Protein AF-A0A401PPD1-F1 (afdb_monomer_lite)

pLDDT: mean 90.55, std 9.61, range [46.91, 98.25]

Structure (mmCIF, N/CA/C/O backbone):
data_AF-A0A401PPD1-F1
#
_entry.id   AF-A0A401PPD1-F1
#
loop_
_atom_site.group_PDB
_atom_site.id
_atom_site.type_symbol
_atom_site.label_atom_id
_atom_site.label_alt_id
_atom_site.label_comp_id
_atom_site.label_asym_id
_atom_site.label_entity_id
_atom_site.label_seq_id
_atom_site.pdbx_PDB_ins_code
_atom_site.Cartn_x
_atom_site.Cartn_y
_atom_site.Cartn_z
_atom_site.occupancy
_atom_site.B_iso_or_equiv
_atom_site.auth_seq_id
_atom_site.auth_comp_id
_atom_site.auth_asym_id
_atom_site.auth_atom_id
_atom_site.pdbx_PDB_model_num
ATOM 1 N N . GLY A 1 1 ? -12.176 -1.230 -14.014 1.00 82.88 1 GLY A N 1
ATOM 2 C CA . GLY A 1 1 ? -10.746 -1.237 -13.661 1.00 82.88 1 GLY A CA 1
ATOM 3 C C . GLY A 1 1 ? -10.092 -2.441 -14.297 1.00 82.88 1 GLY A C 1
ATOM 4 O O . GLY A 1 1 ? -10.803 -3.372 -14.655 1.00 82.88 1 GLY A O 1
ATOM 5 N N . GLU A 1 2 ? -8.773 -2.416 -14.441 1.00 92.94 2 GLU A N 1
ATOM 6 C CA . GLU A 1 2 ? -7.977 -3.544 -14.936 1.00 92.94 2 GLU A CA 1
ATOM 7 C C . GLU A 1 2 ? -7.009 -3.994 -13.836 1.00 92.94 2 GLU A C 1
ATOM 9 O O . GLU A 1 2 ? -6.489 -3.161 -13.095 1.00 92.94 2 GLU A O 1
ATOM 14 N N . LEU A 1 3 ? -6.776 -5.305 -13.726 1.00 95.31 3 LEU A N 1
ATOM 15 C CA . LEU A 1 3 ? -5.753 -5.875 -12.850 1.00 95.31 3 LEU A CA 1
ATOM 16 C C . LEU A 1 3 ? -4.526 -6.217 -13.696 1.00 95.31 3 LEU A C 1
ATOM 18 O O . LEU A 1 3 ? -4.600 -7.076 -14.574 1.00 95.31 3 LEU A O 1
ATOM 22 N N . ILE A 1 4 ? -3.402 -5.555 -13.425 1.00 95.50 4 ILE A N 1
ATOM 23 C CA . ILE A 1 4 ? -2.165 -5.704 -14.198 1.00 95.50 4 ILE A CA 1
ATOM 24 C C . ILE A 1 4 ? -1.065 -6.267 -13.297 1.00 95.50 4 ILE A C 1
ATOM 26 O O . ILE A 1 4 ? -0.787 -5.729 -12.228 1.00 95.50 4 ILE A O 1
ATOM 30 N N . GLY A 1 5 ? -0.413 -7.341 -13.749 1.00 96.19 5 GLY A N 1
ATOM 31 C CA . GLY A 1 5 ? 0.751 -7.930 -13.087 1.00 96.19 5 GLY A CA 1
ATOM 32 C C . GLY A 1 5 ? 2.055 -7.586 -13.808 1.00 96.19 5 GLY A C 1
ATOM 33 O O . GLY A 1 5 ? 2.161 -7.766 -15.019 1.00 96.19 5 GLY A O 1
ATOM 34 N N . VAL A 1 6 ? 3.074 -7.146 -13.062 1.00 95.56 6 VAL A N 1
ATOM 35 C CA . VAL A 1 6 ? 4.430 -6.887 -13.582 1.00 95.56 6 VAL A CA 1
ATOM 36 C C . VAL A 1 6 ? 5.389 -7.958 -13.059 1.00 95.56 6 VAL A C 1
ATOM 38 O O . VAL A 1 6 ? 5.639 -8.045 -11.858 1.00 95.56 6 VAL A O 1
ATOM 41 N N . VAL A 1 7 ? 5.960 -8.769 -13.955 1.00 96.75 7 VAL A N 1
ATOM 42 C CA . VAL A 1 7 ? 6.770 -9.947 -13.591 1.00 96.75 7 VAL A CA 1
ATOM 43 C C . VAL A 1 7 ? 8.179 -9.854 -14.179 1.00 96.75 7 VAL A C 1
ATOM 45 O O . VAL A 1 7 ? 8.379 -9.394 -15.299 1.00 96.75 7 VAL A O 1
ATOM 48 N N . GLY A 1 8 ? 9.179 -10.307 -13.419 1.00 97.19 8 GLY A N 1
ATOM 49 C CA . GLY A 1 8 ? 10.578 -10.348 -13.847 1.00 97.19 8 GLY A CA 1
ATOM 50 C C . GLY A 1 8 ? 11.524 -10.749 -12.714 1.00 97.19 8 GLY A C 1
ATOM 51 O O . GLY A 1 8 ? 11.133 -10.756 -11.543 1.00 97.19 8 GLY A O 1
ATOM 52 N N . LYS A 1 9 ? 12.784 -11.064 -13.046 1.00 98.00 9 LYS A N 1
ATOM 53 C CA . LYS A 1 9 ? 13.816 -11.495 -12.078 1.00 98.00 9 LYS A CA 1
ATOM 54 C C . LYS A 1 9 ? 14.053 -10.462 -10.962 1.00 98.00 9 LYS A C 1
ATOM 56 O O . LYS A 1 9 ? 13.737 -9.279 -11.102 1.00 98.00 9 LYS A O 1
ATOM 61 N N . VAL A 1 10 ? 14.620 -10.887 -9.834 1.00 95.81 10 VAL A N 1
ATOM 62 C CA . VAL A 1 10 ? 15.083 -9.954 -8.787 1.00 95.81 10 VAL A CA 1
ATOM 63 C C . VAL A 1 10 ? 16.107 -8.983 -9.390 1.00 95.81 10 VAL A C 1
ATOM 65 O O . VAL A 1 10 ? 16.910 -9.377 -10.232 1.00 95.81 10 VAL A O 1
ATOM 68 N N . GLY A 1 11 ? 16.030 -7.702 -9.020 1.00 95.12 11 GLY A N 1
ATOM 69 C CA . GLY A 1 11 ? 16.927 -6.663 -9.541 1.00 95.12 11 GLY A CA 1
ATOM 70 C C . GLY A 1 11 ? 16.601 -6.143 -10.948 1.00 95.12 11 GLY A C 1
ATOM 71 O O . GLY A 1 11 ? 17.294 -5.257 -11.428 1.00 95.12 11 GLY A O 1
ATOM 72 N N . CYS A 1 12 ? 15.535 -6.614 -11.611 1.00 96.06 12 CYS A N 1
ATOM 73 C CA . CYS A 1 12 ? 15.171 -6.139 -12.957 1.00 96.06 12 CYS A CA 1
ATOM 74 C C . CYS A 1 12 ? 14.430 -4.784 -12.991 1.00 96.06 12 CYS A C 1
ATOM 76 O O . CYS A 1 12 ? 13.907 -4.408 -14.035 1.00 96.06 12 CYS A O 1
ATOM 78 N N . GLY A 1 13 ? 14.325 -4.079 -11.857 1.00 94.38 13 GLY A N 1
ATOM 79 C CA . GLY A 1 13 ? 13.743 -2.733 -11.800 1.00 94.38 13 GLY A CA 1
ATOM 80 C C . GLY A 1 13 ? 12.230 -2.641 -11.564 1.00 94.38 13 GLY A C 1
ATOM 81 O O . GLY A 1 13 ? 11.671 -1.575 -11.769 1.00 94.38 13 GLY A O 1
ATOM 82 N N . LYS A 1 14 ? 11.547 -3.699 -11.102 1.00 96.12 14 LYS A N 1
ATOM 83 C CA . LYS A 1 14 ? 10.093 -3.644 -10.807 1.00 96.12 14 LYS A CA 1
ATOM 84 C C . LYS A 1 14 ? 9.738 -2.582 -9.759 1.00 96.12 14 LYS A C 1
ATOM 86 O O . LYS A 1 14 ? 8.862 -1.762 -9.992 1.00 96.12 14 LYS A O 1
ATOM 91 N N . SER A 1 15 ? 10.453 -2.556 -8.634 1.00 94.44 15 SER A N 1
ATOM 92 C CA . SER A 1 15 ? 10.248 -1.531 -7.602 1.00 94.44 15 SER A CA 1
ATOM 93 C C . SER A 1 15 ? 10.630 -0.140 -8.119 1.00 94.44 15 SER A C 1
ATOM 95 O O . SER A 1 15 ? 9.941 0.832 -7.841 1.00 94.44 15 SER A O 1
ATOM 97 N N . SER A 1 16 ? 11.676 -0.051 -8.951 1.00 93.50 16 SER A N 1
ATOM 98 C CA . SER A 1 16 ? 12.060 1.197 -9.620 1.00 93.50 16 SER A CA 1
ATOM 99 C C . SER A 1 16 ? 10.985 1.694 -10.591 1.00 93.50 16 SER A C 1
ATOM 101 O O . SER A 1 16 ? 10.784 2.895 -10.699 1.00 93.50 16 SER A O 1
ATOM 103 N N . LEU A 1 17 ? 10.259 0.802 -11.269 1.00 92.62 17 LEU A N 1
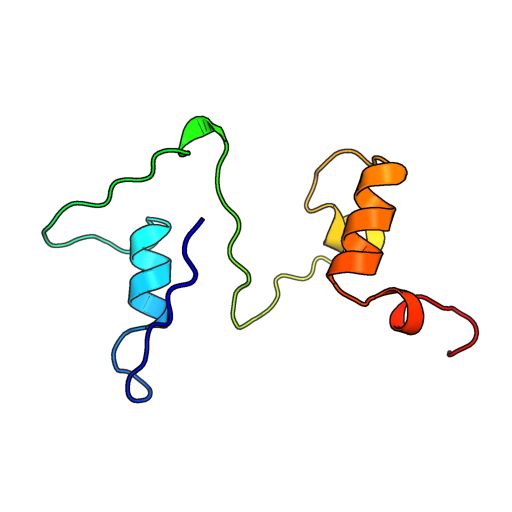ATOM 104 C CA . LEU A 1 17 ? 9.126 1.177 -12.114 1.00 92.62 17 LEU A CA 1
ATOM 105 C C . LEU A 1 17 ? 8.018 1.842 -11.285 1.00 92.62 17 LEU A C 1
ATOM 107 O O . LEU A 1 17 ? 7.537 2.902 -11.671 1.00 92.62 17 LEU A O 1
ATOM 111 N N . LEU A 1 18 ? 7.658 1.270 -10.130 1.00 92.88 18 LEU A N 1
ATOM 112 C CA . LEU A 1 18 ? 6.669 1.870 -9.225 1.00 92.88 18 LEU A CA 1
ATOM 113 C C . LEU A 1 18 ? 7.142 3.230 -8.685 1.00 92.88 18 LEU A C 1
ATOM 115 O O . LEU A 1 18 ? 6.382 4.193 -8.716 1.00 92.88 18 LEU A O 1
ATOM 119 N N . ALA A 1 19 ? 8.413 3.343 -8.287 1.00 91.62 19 ALA A N 1
ATOM 120 C CA . ALA A 1 19 ? 9.001 4.608 -7.839 1.00 91.62 19 ALA A CA 1
ATOM 121 C C . ALA A 1 19 ? 9.027 5.676 -8.954 1.00 91.62 19 ALA A C 1
ATOM 123 O O . ALA A 1 19 ? 8.800 6.857 -8.699 1.00 91.62 19 ALA A O 1
ATOM 124 N N . ALA A 1 20 ? 9.247 5.280 -10.212 1.00 91.06 20 ALA A N 1
ATOM 125 C CA . ALA A 1 20 ? 9.156 6.188 -11.355 1.00 91.06 20 ALA A CA 1
ATOM 126 C C . ALA A 1 20 ? 7.717 6.676 -11.602 1.00 91.06 20 ALA A C 1
ATOM 128 O O . ALA A 1 20 ? 7.528 7.847 -11.924 1.00 91.06 20 ALA A O 1
ATOM 129 N N . ILE A 1 21 ? 6.711 5.811 -11.417 1.00 90.12 21 ILE A N 1
ATOM 130 C CA . ILE A 1 21 ? 5.287 6.183 -11.503 1.00 90.12 21 ILE A CA 1
ATOM 131 C C . ILE A 1 21 ? 4.909 7.173 -10.392 1.00 90.12 21 ILE A C 1
ATOM 133 O O . ILE A 1 21 ? 4.176 8.125 -10.649 1.00 90.12 21 ILE A O 1
ATOM 137 N N . LEU A 1 22 ? 5.447 6.987 -9.183 1.00 89.50 22 LEU A N 1
ATOM 138 C CA . LEU A 1 22 ? 5.277 7.909 -8.055 1.00 89.50 22 LEU A CA 1
ATOM 139 C C . LEU A 1 22 ? 6.018 9.245 -8.218 1.00 89.50 22 LEU A C 1
ATOM 141 O O . LEU A 1 22 ? 5.758 10.181 -7.469 1.00 89.50 22 LEU A O 1
ATOM 145 N N . GLY A 1 23 ? 6.938 9.352 -9.179 1.00 88.62 23 GLY A N 1
ATOM 146 C CA . GLY A 1 23 ? 7.782 10.537 -9.350 1.00 88.62 23 GLY A CA 1
ATOM 147 C C . GLY A 1 23 ? 8.966 10.618 -8.377 1.00 88.62 23 GLY A C 1
ATOM 148 O O . GLY A 1 23 ? 9.603 11.662 -8.287 1.00 88.62 23 GLY A O 1
ATOM 149 N N . GLU A 1 24 ? 9.300 9.529 -7.680 1.00 90.31 24 GLU A N 1
ATOM 150 C CA . GLU A 1 24 ? 10.432 9.451 -6.740 1.00 90.31 24 GLU A CA 1
ATOM 151 C C . GLU A 1 24 ? 11.781 9.203 -7.437 1.00 90.31 24 GLU A C 1
ATOM 153 O O . GLU A 1 24 ? 12.842 9.292 -6.817 1.00 90.31 24 GLU A O 1
ATOM 158 N N . L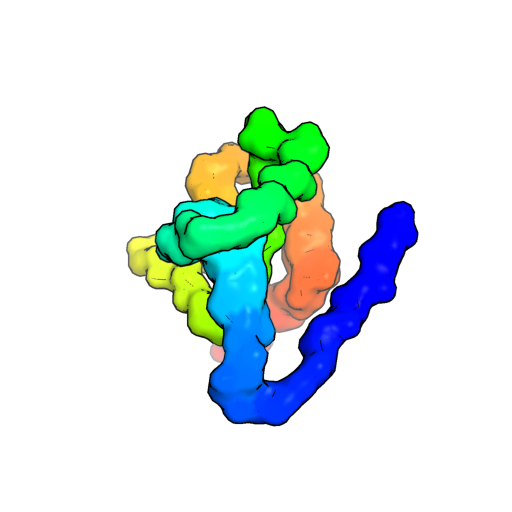EU A 1 25 ? 11.766 8.886 -8.735 1.00 91.38 25 LEU A N 1
ATOM 159 C CA . LEU A 1 25 ? 12.969 8.699 -9.542 1.00 91.38 25 LEU A CA 1
ATOM 160 C C . LEU A 1 25 ? 13.124 9.777 -10.609 1.00 91.38 25 LEU A C 1
ATOM 162 O O . LEU A 1 25 ? 12.171 10.170 -11.281 1.00 91.38 25 LEU A O 1
ATOM 166 N N . ASN A 1 26 ? 14.379 10.164 -10.846 1.00 89.81 26 ASN A N 1
ATOM 167 C CA . ASN A 1 26 ? 14.743 11.023 -11.966 1.00 89.81 26 ASN A CA 1
ATOM 168 C C . ASN A 1 26 ? 14.473 10.305 -13.292 1.00 89.81 26 ASN A C 1
ATOM 170 O O . ASN A 1 26 ? 15.197 9.385 -13.686 1.00 89.81 26 ASN A O 1
ATOM 174 N N . ARG A 1 27 ? 13.440 10.757 -14.000 1.00 86.25 27 ARG A N 1
ATOM 175 C CA . ARG A 1 27 ? 13.108 10.271 -15.336 1.00 86.25 27 ARG A CA 1
ATOM 176 C C . ARG A 1 27 ? 14.149 10.761 -16.342 1.00 86.25 27 ARG A C 1
ATOM 178 O O . ARG A 1 27 ? 14.364 11.961 -16.476 1.00 86.25 27 ARG A O 1
ATOM 185 N N . ARG A 1 28 ? 14.788 9.832 -17.059 1.00 88.38 28 ARG A N 1
ATOM 186 C CA . ARG A 1 28 ? 15.745 10.169 -18.129 1.00 88.38 28 ARG A CA 1
ATOM 187 C C . ARG A 1 28 ? 15.061 10.475 -19.459 1.00 88.38 28 ARG A C 1
ATOM 189 O O . ARG A 1 28 ? 15.520 11.358 -20.167 1.00 88.38 28 ARG A O 1
ATOM 196 N N . ASP A 1 29 ? 13.999 9.739 -19.776 1.00 90.62 29 ASP A N 1
ATOM 197 C CA . ASP A 1 29 ? 13.234 9.858 -21.020 1.00 90.62 29 ASP A CA 1
ATOM 198 C C . ASP A 1 29 ? 11.811 9.289 -20.829 1.00 90.62 29 ASP A C 1
ATOM 200 O O . ASP A 1 29 ? 11.535 8.643 -19.811 1.00 90.62 29 ASP A O 1
ATOM 204 N N . GLY A 1 30 ? 10.921 9.525 -21.793 1.00 89.75 30 GLY A N 1
ATOM 205 C CA . GLY A 1 30 ? 9.535 9.060 -21.805 1.00 89.75 30 GLY A CA 1
ATOM 206 C C . GLY A 1 30 ? 8.570 9.926 -20.993 1.00 89.75 30 GLY A C 1
ATOM 207 O O . GLY A 1 30 ? 8.932 10.960 -20.425 1.00 89.75 30 GLY A O 1
ATOM 208 N N . GLU A 1 31 ? 7.314 9.489 -20.931 1.00 89.25 31 GLU A N 1
ATOM 209 C CA . GLU A 1 31 ? 6.217 10.212 -20.285 1.00 89.25 31 GLU A CA 1
ATOM 210 C C . GLU A 1 31 ? 5.435 9.288 -19.345 1.00 89.25 31 GLU A C 1
ATOM 212 O O . GLU A 1 31 ? 5.307 8.088 -19.585 1.00 89.25 31 GLU A O 1
ATOM 217 N N . VAL A 1 32 ? 4.922 9.858 -18.254 1.00 88.00 32 VAL A N 1
ATOM 218 C CA . VAL A 1 32 ? 4.054 9.175 -17.287 1.00 88.00 32 VAL A CA 1
ATOM 219 C C . VAL A 1 32 ? 2.806 10.028 -17.130 1.00 88.00 32 VAL A C 1
ATOM 221 O O . VAL A 1 32 ? 2.900 11.203 -16.773 1.00 88.00 32 VAL A O 1
ATOM 224 N N . TYR A 1 33 ? 1.647 9.432 -17.389 1.00 87.62 33 TYR A N 1
ATOM 225 C CA . TYR A 1 33 ? 0.351 10.082 -17.250 1.00 87.62 33 TYR A CA 1
ATOM 226 C C . TYR A 1 33 ? -0.410 9.449 -16.092 1.00 87.62 33 TYR A C 1
ATOM 228 O O . TYR A 1 33 ? -0.618 8.239 -16.066 1.00 87.62 33 TYR A O 1
ATOM 236 N N . VAL A 1 34 ? -0.845 10.278 -15.146 1.00 84.94 34 VAL A N 1
ATOM 237 C CA . VAL A 1 34 ? -1.674 9.863 -14.012 1.00 84.94 34 VAL A CA 1
ATOM 238 C C . VAL A 1 34 ? -2.931 10.720 -14.053 1.00 84.94 34 VAL A C 1
ATOM 240 O O . VAL A 1 34 ? -2.865 11.936 -13.891 1.00 84.94 34 VAL A O 1
ATOM 243 N N . SER A 1 35 ? -4.083 10.110 -14.321 1.00 80.44 35 SER A N 1
ATOM 244 C CA . SER A 1 35 ? -5.355 10.838 -14.433 1.00 80.44 35 SER A CA 1
ATOM 245 C C . SER A 1 35 ? -5.819 11.416 -13.091 1.00 80.44 35 SER A C 1
ATOM 247 O O . SER A 1 35 ? -6.498 12.439 -13.067 1.00 80.44 35 SER A O 1
ATOM 249 N N . THR A 1 36 ? -5.401 10.812 -11.977 1.00 77.38 36 THR A N 1
ATOM 250 C CA . THR A 1 36 ? -5.810 11.164 -10.611 1.00 77.38 36 THR A CA 1
ATOM 251 C C . THR A 1 36 ? -4.803 12.049 -9.870 1.00 77.38 36 THR A C 1
ATOM 253 O O . THR A 1 36 ? -4.818 12.083 -8.647 1.00 77.38 36 THR A O 1
ATOM 256 N N . GLN A 1 37 ? -3.935 12.814 -10.549 1.00 69.38 37 GLN A N 1
ATOM 257 C CA . GLN A 1 37 ? -2.897 13.619 -9.863 1.00 69.38 37 GLN A CA 1
ATOM 258 C C . GLN A 1 37 ? -3.427 14.554 -8.762 1.00 69.38 37 GLN A C 1
ATOM 260 O O . GLN A 1 37 ? -2.707 14.834 -7.810 1.00 69.38 37 GLN A O 1
ATOM 265 N N . LYS A 1 38 ? -4.672 15.039 -8.877 1.00 73.88 38 LYS A N 1
ATOM 266 C CA . LYS A 1 38 ? -5.298 15.902 -7.860 1.00 73.88 38 LYS A CA 1
ATOM 267 C C . LYS A 1 38 ? -5.859 15.137 -6.658 1.00 73.88 38 LYS A C 1
ATOM 269 O O . LYS A 1 38 ? -5.932 15.710 -5.579 1.00 73.88 38 LYS A O 1
ATOM 274 N N . GLU A 1 39 ? -6.272 13.889 -6.854 1.00 81.56 39 GLU A N 1
ATOM 275 C CA . GLU A 1 39 ? -6.870 13.028 -5.821 1.00 81.56 39 GLU A CA 1
ATOM 276 C C . GLU A 1 39 ? -5.827 12.097 -5.181 1.00 81.56 39 GLU A C 1
ATOM 278 O O . GLU A 1 39 ? -6.024 11.597 -4.079 1.00 81.56 39 GLU A O 1
ATOM 283 N N . GLY A 1 40 ? -4.683 11.920 -5.846 1.00 81.81 40 GLY A N 1
ATOM 284 C CA . GLY A 1 40 ? -3.629 11.000 -5.447 1.00 81.81 40 GLY A CA 1
ATOM 285 C C . GLY A 1 40 ? -3.941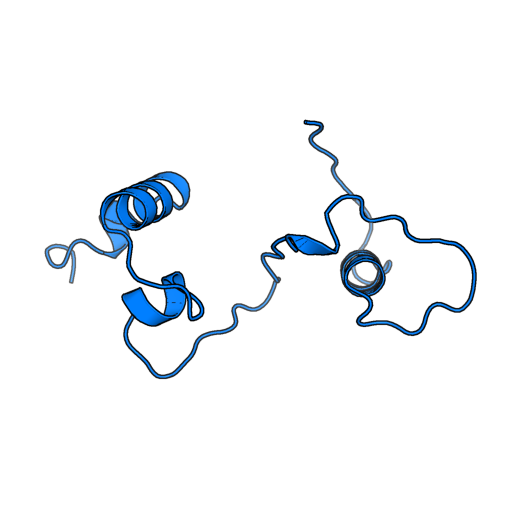 9.548 -5.815 1.00 81.81 40 GLY A C 1
ATOM 286 O O . GLY A 1 40 ? -4.941 9.224 -6.457 1.00 81.81 40 GLY A O 1
ATOM 287 N N . PHE A 1 41 ? -3.026 8.661 -5.443 1.00 87.88 41 PHE A N 1
ATOM 288 C CA . PHE A 1 41 ? -3.201 7.212 -5.468 1.00 87.88 41 PHE A CA 1
ATOM 289 C C . PHE A 1 41 ? -2.322 6.594 -4.375 1.00 87.88 41 PHE A C 1
ATOM 291 O O . PHE A 1 41 ? -1.328 7.193 -3.963 1.00 87.88 41 PHE A O 1
ATOM 298 N N . GLY A 1 42 ? -2.702 5.416 -3.882 1.00 88.56 42 GLY A N 1
ATOM 299 C CA . GLY A 1 42 ? -1.962 4.713 -2.834 1.00 88.56 42 GLY A CA 1
ATOM 300 C C . GLY A 1 42 ? -0.902 3.764 -3.394 1.00 88.56 42 GLY A C 1
ATOM 301 O O . GLY A 1 42 ? -1.124 3.113 -4.416 1.00 88.56 42 GLY A O 1
ATOM 302 N N . LEU A 1 43 ? 0.225 3.641 -2.687 1.00 91.38 43 LEU A N 1
ATOM 303 C CA . LEU A 1 43 ? 1.190 2.554 -2.855 1.00 91.38 43 LEU A CA 1
ATOM 304 C C . LEU A 1 43 ? 1.276 1.754 -1.550 1.00 91.38 43 LEU A C 1
ATOM 306 O O . LEU A 1 43 ? 1.650 2.296 -0.514 1.00 91.38 43 LEU A O 1
ATOM 310 N N . ALA A 1 44 ? 1.026 0.448 -1.625 1.00 92.81 44 ALA A N 1
ATOM 311 C CA . ALA A 1 44 ? 1.444 -0.493 -0.591 1.00 92.81 44 ALA A CA 1
ATOM 312 C C . ALA A 1 44 ? 2.900 -0.903 -0.864 1.00 92.81 44 ALA A C 1
ATOM 314 O O . ALA A 1 44 ? 3.176 -1.711 -1.754 1.00 92.81 44 ALA A O 1
ATOM 315 N N . ALA A 1 45 ? 3.843 -0.271 -0.164 1.00 91.25 45 ALA A N 1
ATOM 316 C CA . ALA A 1 45 ? 5.268 -0.529 -0.339 1.00 91.25 45 ALA A CA 1
ATOM 317 C C . ALA A 1 45 ? 5.681 -1.897 0.233 1.00 91.25 45 ALA A C 1
ATOM 319 O O . ALA A 1 45 ? 4.981 -2.484 1.053 1.00 91.25 45 ALA A O 1
ATOM 320 N N . GLN A 1 46 ? 6.849 -2.394 -0.194 1.00 89.56 46 GLN A N 1
ATOM 321 C CA . GLN A 1 46 ? 7.418 -3.641 0.329 1.00 89.56 46 GLN A CA 1
ATOM 322 C C . GLN A 1 46 ? 7.724 -3.548 1.831 1.00 89.56 46 GLN A C 1
ATOM 324 O O . GLN A 1 46 ? 7.465 -4.495 2.565 1.00 89.56 46 GLN A O 1
ATOM 329 N N . GLU A 1 47 ? 8.287 -2.419 2.262 1.00 93.00 47 GLU A N 1
ATOM 330 C CA . GLU A 1 47 ? 8.542 -2.124 3.670 1.00 93.00 47 GLU A CA 1
ATOM 331 C C . GLU A 1 47 ? 7.452 -1.167 4.170 1.00 93.00 47 GLU A C 1
ATOM 333 O O . GLU A 1 47 ? 7.271 -0.100 3.568 1.00 93.00 47 GLU A O 1
ATOM 338 N N . PRO A 1 48 ? 6.707 -1.517 5.232 1.00 92.12 48 PRO A N 1
ATOM 339 C CA . PRO A 1 48 ? 5.651 -0.661 5.748 1.00 92.12 48 PRO A CA 1
ATOM 340 C C . PRO A 1 48 ? 6.234 0.576 6.439 1.00 92.12 48 PRO A C 1
ATOM 342 O O . PRO A 1 48 ? 7.246 0.509 7.139 1.00 92.12 48 PRO A O 1
ATOM 345 N N . TRP A 1 49 ? 5.551 1.712 6.299 1.00 92.12 49 TRP A N 1
ATOM 346 C CA . TRP A 1 49 ? 5.886 2.926 7.039 1.00 92.12 49 TRP A CA 1
ATOM 347 C C . TRP A 1 49 ? 5.018 3.033 8.296 1.00 92.12 49 TRP A C 1
ATOM 349 O O . TRP A 1 49 ? 3.850 3.407 8.220 1.00 92.12 49 TRP A O 1
ATOM 359 N N . ILE A 1 50 ? 5.592 2.680 9.449 1.00 95.12 50 ILE A N 1
ATOM 360 C CA . ILE A 1 50 ? 4.902 2.675 10.745 1.00 95.12 50 ILE A CA 1
ATOM 361 C C . ILE A 1 50 ? 5.398 3.834 11.614 1.00 95.12 50 ILE A C 1
ATOM 363 O O . ILE A 1 50 ? 6.593 3.991 11.866 1.00 95.12 50 ILE A O 1
ATOM 367 N N . GLN A 1 51 ? 4.460 4.636 12.099 1.00 95.88 51 GLN A N 1
ATOM 368 C CA . GLN A 1 51 ? 4.676 5.753 13.008 1.00 95.88 51 GLN A CA 1
ATOM 369 C C . GLN A 1 51 ? 4.557 5.299 14.470 1.00 95.88 51 GLN A C 1
ATOM 371 O O . GLN A 1 51 ? 3.759 4.419 14.803 1.00 95.88 51 GLN A O 1
ATOM 376 N N . PHE A 1 52 ? 5.304 5.951 15.369 1.00 96.81 52 PHE A N 1
ATOM 377 C CA . PHE A 1 52 ? 5.213 5.729 16.817 1.00 96.81 52 PHE A CA 1
ATOM 378 C C . PHE A 1 52 ? 3.941 6.376 17.396 1.00 96.81 52 PHE A C 1
ATOM 380 O O . PHE A 1 52 ? 3.971 7.424 18.037 1.00 96.81 52 PHE A O 1
ATOM 387 N N . THR A 1 53 ? 2.802 5.764 17.095 1.00 96.31 53 THR A N 1
ATOM 388 C CA . THR A 1 53 ? 1.451 6.194 17.469 1.00 96.31 53 THR A CA 1
ATOM 389 C C . THR A 1 53 ? 0.541 4.965 17.584 1.00 96.31 53 THR A C 1
ATOM 391 O O . THR A 1 53 ? 1.001 3.827 17.486 1.00 96.31 53 THR A O 1
ATOM 394 N N . THR A 1 54 ? -0.754 5.165 17.820 1.00 95.94 54 THR A N 1
ATOM 395 C CA . THR A 1 54 ? -1.724 4.064 17.895 1.00 95.94 54 THR A CA 1
ATOM 396 C C . THR A 1 54 ? -1.876 3.346 16.548 1.00 95.94 54 THR A C 1
ATOM 398 O O . THR A 1 54 ? -1.587 3.905 15.488 1.00 95.94 54 THR A O 1
ATOM 401 N N . ILE A 1 55 ? -2.382 2.110 16.573 1.00 94.94 55 ILE A N 1
ATOM 402 C CA . ILE A 1 55 ? -2.689 1.353 15.347 1.00 94.94 55 ILE A CA 1
ATOM 403 C C . ILE A 1 55 ? -3.693 2.120 14.473 1.00 94.94 55 ILE A C 1
ATOM 405 O O . ILE A 1 55 ? -3.494 2.241 13.268 1.00 94.94 55 ILE A O 1
ATOM 409 N N . ARG A 1 56 ? -4.720 2.722 15.090 1.00 95.75 56 ARG A N 1
ATOM 410 C CA . ARG A 1 56 ? -5.718 3.538 14.387 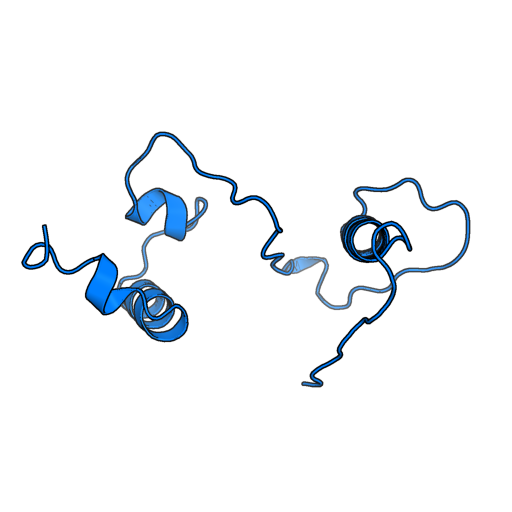1.00 95.75 56 ARG A CA 1
ATOM 411 C C . ARG A 1 56 ? -5.074 4.688 13.620 1.00 95.75 56 ARG A C 1
ATOM 413 O O . ARG A 1 56 ? -5.384 4.881 12.453 1.00 95.75 56 ARG A O 1
ATOM 420 N N . GLU A 1 57 ? -4.177 5.434 14.256 1.00 96.88 57 GLU A N 1
ATOM 421 C CA . GLU A 1 57 ? -3.499 6.564 13.606 1.00 96.88 57 GLU A CA 1
ATOM 422 C C . GLU A 1 57 ? -2.567 6.113 12.473 1.00 96.88 57 GLU A C 1
ATOM 424 O O . GLU A 1 57 ? -2.462 6.792 11.452 1.00 96.88 57 GLU A O 1
ATOM 429 N N . ASN A 1 58 ? -1.942 4.938 12.609 1.00 96.19 58 ASN A N 1
ATOM 430 C CA . ASN A 1 58 ? -1.189 4.327 11.514 1.00 96.19 58 ASN A CA 1
ATOM 431 C C . ASN A 1 58 ? -2.086 3.976 10.316 1.00 96.19 58 ASN A C 1
ATOM 433 O O . ASN A 1 58 ? -1.685 4.234 9.189 1.00 96.19 58 ASN A O 1
ATOM 437 N N . ILE A 1 59 ? -3.297 3.454 10.546 1.00 95.69 59 ILE A N 1
ATOM 438 C CA . ILE A 1 59 ? -4.268 3.132 9.482 1.00 95.69 59 ILE A CA 1
ATOM 439 C C . ILE A 1 59 ? -4.831 4.401 8.827 1.00 95.69 59 ILE A C 1
ATOM 441 O O . ILE A 1 59 ? -5.010 4.449 7.613 1.00 95.69 59 ILE A O 1
ATOM 445 N N . LEU A 1 60 ? -5.104 5.447 9.613 1.00 95.94 60 LEU A N 1
ATOM 446 C CA . LEU A 1 60 ? -5.655 6.701 9.094 1.00 95.94 60 LEU A CA 1
ATOM 447 C C . LEU A 1 60 ? -4.659 7.467 8.217 1.00 95.94 60 LEU A C 1
ATOM 449 O O . LEU A 1 60 ? -5.088 8.253 7.370 1.00 95.94 60 LEU A O 1
ATOM 453 N N . CYS A 1 61 ? -3.350 7.281 8.416 1.00 93.25 61 CYS A N 1
ATOM 454 C CA . CYS A 1 61 ? -2.299 7.996 7.683 1.00 93.25 61 CYS A CA 1
ATOM 455 C C . CYS A 1 61 ? -2.507 9.529 7.663 1.00 93.25 61 CYS A C 1
ATOM 457 O O . CYS A 1 61 ? -2.230 10.188 6.663 1.00 93.25 61 CYS A O 1
ATOM 459 N N . GLY A 1 62 ? -3.021 10.108 8.756 1.00 91.94 62 GLY A N 1
ATOM 460 C CA . GLY A 1 62 ? -3.310 11.545 8.875 1.00 91.94 62 GLY A CA 1
ATOM 461 C C . GLY A 1 62 ? -4.686 11.995 8.360 1.00 91.94 62 GLY A C 1
ATOM 462 O O . GLY A 1 62 ? -5.015 13.178 8.463 1.00 91.94 62 GLY A O 1
ATOM 463 N N . ASN A 1 63 ? -5.513 11.081 7.842 1.00 93.44 63 ASN A N 1
ATOM 464 C CA . ASN A 1 63 ? -6.912 11.368 7.523 1.00 93.44 63 ASN A CA 1
ATOM 465 C C . ASN A 1 63 ? -7.767 11.506 8.790 1.00 93.44 63 ASN A C 1
ATOM 467 O O . ASN A 1 63 ? -7.448 10.976 9.854 1.00 93.44 63 ASN A O 1
ATOM 471 N N . LYS A 1 64 ? -8.898 12.210 8.672 1.00 97.00 64 LYS A N 1
ATOM 472 C CA . LYS A 1 64 ? -9.885 12.279 9.756 1.00 97.00 64 LYS A CA 1
ATOM 473 C C . LYS A 1 64 ? -10.519 10.907 9.969 1.00 97.00 64 LYS A C 1
ATOM 475 O O . LYS A 1 64 ? -10.816 10.208 9.006 1.00 97.00 64 LYS A O 1
ATOM 480 N N . TYR A 1 65 ? -10.779 10.569 11.227 1.00 97.88 65 TYR A N 1
ATOM 481 C CA . TYR A 1 65 ? -11.503 9.353 11.568 1.00 97.88 65 TYR A CA 1
ATOM 482 C C . TYR A 1 65 ? -12.958 9.424 11.086 1.00 97.88 65 TYR A C 1
ATOM 484 O O . TYR A 1 65 ? -13.727 10.276 11.535 1.00 97.88 65 TYR A O 1
ATOM 492 N N . ASP A 1 66 ? -13.319 8.494 10.210 1.00 98.25 66 ASP A N 1
ATOM 493 C CA . ASP A 1 66 ? -14.689 8.163 9.834 1.00 98.25 66 ASP A CA 1
ATOM 494 C C . ASP A 1 66 ? -14.931 6.714 10.257 1.00 98.25 66 ASP A C 1
ATOM 496 O O . ASP A 1 66 ? -14.234 5.814 9.798 1.00 98.25 66 ASP A O 1
ATOM 500 N N . ALA A 1 67 ? -15.884 6.491 11.162 1.00 97.38 67 ALA A N 1
ATOM 501 C CA . ALA A 1 67 ? -16.118 5.168 11.733 1.00 97.38 67 ALA A CA 1
ATOM 502 C C . ALA A 1 67 ? -16.570 4.135 10.692 1.00 97.38 67 ALA A C 1
ATOM 504 O O . ALA A 1 67 ? -16.207 2.971 10.810 1.00 97.38 67 ALA A O 1
ATOM 505 N N . THR A 1 68 ? -17.339 4.557 9.685 1.00 98.12 68 THR A N 1
ATOM 506 C CA . THR A 1 68 ? -17.857 3.648 8.655 1.00 98.12 68 THR A CA 1
ATOM 507 C C . THR A 1 68 ? -16.726 3.239 7.726 1.00 98.12 68 THR A C 1
ATOM 509 O O . THR A 1 68 ? -16.468 2.055 7.552 1.00 98.12 68 THR A O 1
ATOM 512 N N . TYR A 1 69 ? -15.987 4.223 7.208 1.00 97.31 69 TYR A N 1
ATOM 513 C CA . TYR A 1 69 ? -14.866 3.955 6.308 1.00 97.31 69 TYR A CA 1
ATOM 514 C C . TYR A 1 69 ? -13.726 3.208 7.008 1.00 97.31 69 TYR A C 1
ATOM 516 O O . TYR A 1 69 ? -13.070 2.359 6.414 1.00 97.31 69 TYR A O 1
ATOM 524 N N . TYR A 1 70 ? -13.490 3.492 8.291 1.00 97.38 70 TYR A N 1
ATOM 525 C CA . TYR A 1 70 ? -12.497 2.763 9.069 1.00 97.38 70 TYR A CA 1
ATOM 526 C C . TYR A 1 70 ? -12.853 1.276 9.176 1.00 97.38 70 TYR A C 1
ATOM 528 O O . TYR A 1 70 ? -11.982 0.443 8.948 1.00 97.38 70 TYR A O 1
ATOM 536 N N . GLU A 1 71 ? -14.113 0.937 9.464 1.00 96.81 71 GLU A N 1
ATOM 537 C CA . GLU A 1 71 ? -14.562 -0.460 9.526 1.00 96.81 71 GLU A CA 1
ATOM 538 C C . GLU A 1 71 ? -14.433 -1.160 8.163 1.00 96.81 71 GLU A C 1
ATOM 540 O O . GLU A 1 71 ? -13.921 -2.276 8.097 1.00 96.81 71 GLU A O 1
ATOM 545 N N . GLU A 1 72 ? -14.785 -0.477 7.067 1.00 97.88 72 GLU A N 1
ATOM 546 C CA . GLU A 1 72 ? -14.586 -0.987 5.700 1.00 97.88 72 GLU A CA 1
ATOM 547 C C . GLU A 1 72 ? -13.106 -1.289 5.407 1.00 97.88 72 GLU A C 1
ATOM 549 O O . GLU A 1 72 ? -12.788 -2.307 4.794 1.00 97.88 72 GLU A O 1
ATOM 554 N N . VAL A 1 73 ? -12.183 -0.435 5.867 1.00 96.31 73 VAL A N 1
ATOM 555 C CA . VAL A 1 73 ? -10.734 -0.664 5.735 1.00 96.31 73 VAL A CA 1
ATOM 556 C C . VAL A 1 73 ? -10.280 -1.866 6.568 1.0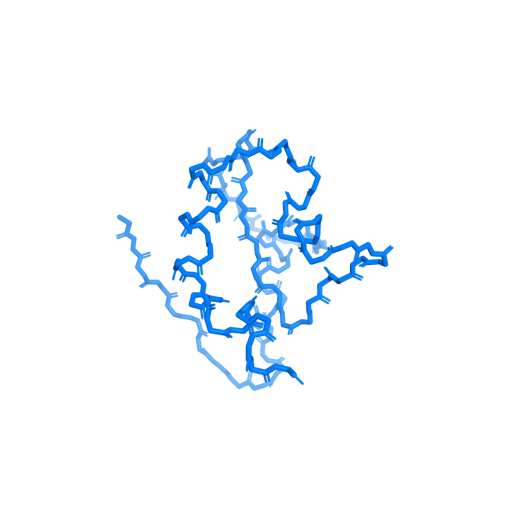0 96.31 73 VAL A C 1
ATOM 558 O O . VAL A 1 73 ? -9.464 -2.654 6.088 1.00 96.31 73 VAL A O 1
ATOM 561 N N . ILE A 1 74 ? -10.797 -2.034 7.790 1.00 96.62 74 ILE A N 1
ATOM 562 C CA . ILE A 1 74 ? -10.488 -3.201 8.631 1.00 96.62 74 ILE A CA 1
ATOM 563 C C . ILE A 1 74 ? -10.930 -4.495 7.945 1.00 96.62 74 ILE A C 1
ATOM 565 O O . ILE A 1 74 ? -10.139 -5.436 7.869 1.00 96.62 74 ILE A O 1
ATOM 569 N N . GLU A 1 75 ? -12.150 -4.533 7.409 1.00 96.75 75 GLU A N 1
ATOM 570 C CA . GLU A 1 75 ? -12.681 -5.701 6.702 1.00 96.75 75 GLU A CA 1
ATOM 571 C C . GLU A 1 75 ? -11.896 -5.985 5.411 1.00 96.75 75 GLU A C 1
ATOM 573 O O . GLU A 1 75 ? -11.438 -7.108 5.197 1.00 96.75 75 GLU A O 1
ATOM 578 N N . ALA A 1 76 ? -11.666 -4.966 4.573 1.00 96.69 76 ALA A N 1
ATOM 579 C CA . ALA A 1 76 ? -10.970 -5.113 3.293 1.00 96.69 76 ALA A CA 1
ATOM 580 C C . ALA A 1 76 ? -9.515 -5.586 3.446 1.00 96.69 76 ALA A C 1
ATOM 582 O O . ALA A 1 76 ? -9.002 -6.305 2.586 1.00 96.69 76 ALA A O 1
ATOM 583 N N . CYS A 1 77 ? -8.855 -5.197 4.540 1.00 95.38 77 CYS A N 1
ATOM 584 C CA . CYS A 1 77 ? -7.499 -5.625 4.877 1.00 95.38 77 CYS A CA 1
ATOM 585 C C . CYS A 1 77 ? -7.457 -6.889 5.754 1.00 95.38 77 CYS A C 1
ATOM 587 O O . CYS A 1 77 ? -6.365 -7.300 6.141 1.00 95.38 77 CYS A O 1
ATOM 589 N N . ALA A 1 78 ? -8.610 -7.498 6.059 1.00 95.75 78 ALA A N 1
ATOM 590 C CA . ALA A 1 78 ? -8.753 -8.673 6.921 1.00 95.75 78 ALA A CA 1
ATOM 591 C C . ALA A 1 78 ? -8.143 -8.506 8.331 1.00 95.75 78 ALA A C 1
ATOM 593 O O . ALA A 1 78 ? -7.674 -9.468 8.927 1.00 95.75 78 ALA A O 1
ATOM 594 N N . LEU A 1 79 ? -8.178 -7.289 8.882 1.00 94.88 79 LEU A N 1
ATOM 595 C CA . LEU A 1 79 ? -7.561 -6.953 10.172 1.00 94.88 79 LEU A CA 1
ATOM 596 C C . LEU A 1 79 ? -8.454 -7.253 11.386 1.00 94.88 79 LEU A C 1
ATOM 598 O O . LEU A 1 79 ? -8.030 -7.054 12.523 1.00 94.88 79 LEU A O 1
ATOM 602 N N . SER A 1 80 ? -9.700 -7.691 11.183 1.00 93.31 80 SER A N 1
ATOM 603 C CA . SER A 1 80 ? -10.660 -7.902 12.277 1.00 93.31 80 SER A CA 1
ATOM 604 C C . SER A 1 80 ? -10.146 -8.883 13.335 1.00 93.31 80 SER A C 1
ATOM 606 O O . SER A 1 80 ? -10.337 -8.642 14.524 1.00 93.31 80 SER A O 1
ATOM 608 N N . GLU A 1 81 ? -9.480 -9.966 1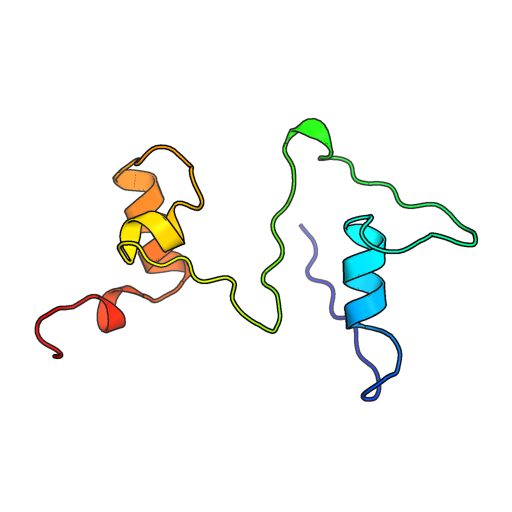2.918 1.00 90.88 81 GLU A N 1
ATOM 609 C CA . GLU A 1 81 ? -8.926 -10.971 13.838 1.00 90.88 81 GLU A CA 1
ATOM 610 C C . GLU A 1 81 ? -7.680 -10.461 14.575 1.00 90.88 81 GLU A C 1
ATOM 612 O O . GLU A 1 81 ? -7.549 -10.697 15.777 1.00 90.88 81 GLU A O 1
ATOM 617 N N . ASP A 1 82 ? -6.805 -9.724 13.880 1.00 90.81 82 ASP A N 1
ATOM 618 C CA . ASP A 1 82 ? -5.581 -9.138 14.447 1.00 90.81 82 ASP A CA 1
ATOM 619 C C . ASP A 1 82 ? -5.881 -8.065 15.506 1.00 90.81 82 ASP A C 1
ATOM 621 O O . ASP A 1 82 ? -5.105 -7.857 16.440 1.00 90.81 82 ASP A O 1
ATOM 625 N N . LEU A 1 83 ? -7.004 -7.357 15.354 1.00 90.56 83 LEU A N 1
ATOM 626 C CA . LEU A 1 83 ? -7.437 -6.300 16.269 1.00 90.56 83 LEU A CA 1
ATOM 627 C C . LEU A 1 83 ? -8.341 -6.801 17.401 1.00 90.56 83 LEU A C 1
ATOM 629 O O . LEU A 1 83 ? -8.643 -6.023 18.314 1.00 90.56 83 LEU A O 1
ATOM 633 N N . ASP A 1 84 ? -8.774 -8.066 17.378 1.00 88.12 84 ASP A N 1
ATOM 634 C CA . ASP A 1 84 ? -9.534 -8.632 18.487 1.00 88.12 84 ASP A CA 1
ATOM 635 C C . ASP A 1 84 ? -8.615 -8.823 19.698 1.00 88.12 84 ASP A C 1
ATOM 637 O O . ASP A 1 84 ? -7.775 -9.721 19.769 1.00 88.12 84 ASP A O 1
ATOM 641 N N . VAL A 1 85 ? -8.824 -7.975 20.703 1.00 65.44 85 VAL A N 1
ATOM 642 C CA . VAL A 1 85 ? -8.095 -7.979 21.977 1.00 65.44 85 VAL A CA 1
ATOM 643 C C . VAL A 1 85 ? -8.208 -9.326 22.708 1.00 65.44 85 VAL A C 1
ATOM 645 O O . VAL A 1 85 ? -7.405 -9.600 23.590 1.00 65.44 85 VAL A O 1
ATOM 648 N N . ARG A 1 86 ? -9.168 -10.192 22.360 1.00 57.66 86 ARG A N 1
ATOM 649 C CA . ARG A 1 86 ? -9.307 -11.533 22.958 1.00 57.66 86 ARG A CA 1
ATOM 650 C C . ARG A 1 86 ? -8.276 -12.556 22.460 1.00 57.66 86 ARG A C 1
ATOM 652 O O . ARG A 1 86 ? -8.223 -13.644 23.028 1.00 57.66 86 ARG A O 1
ATOM 659 N N . ASN A 1 87 ? -7.490 -12.223 21.433 1.00 48.62 87 ASN A N 1
ATOM 660 C CA . ASN A 1 87 ? -6.408 -13.055 20.893 1.00 48.62 87 ASN A CA 1
ATOM 661 C C . ASN A 1 87 ? -5.002 -12.633 21.383 1.00 48.62 87 ASN A C 1
ATOM 663 O O . ASN A 1 87 ? -4.004 -13.182 20.910 1.00 48.62 87 ASN A O 1
ATOM 667 N N . LEU A 1 88 ? -4.921 -11.692 22.336 1.00 46.91 88 LEU A N 1
ATOM 668 C CA . LEU A 1 88 ? -3.710 -11.289 23.072 1.00 46.91 88 LEU A CA 1
ATOM 669 C C . LEU A 1 88 ? -3.823 -11.683 24.551 1.00 46.91 88 LEU A C 1
ATOM 671 O O . LEU A 1 88 ? -2.773 -12.035 25.135 1.00 46.91 88 LEU A O 1
#

Radius of gyration: 17.04 Å; chains: 1; bounding box: 35×29×45 Å

Foldseek 3Di:
DDDDDDDDDPPPCPVVVVCVLVVVDDDPDDDHDDPCPVVDDDDPDPDQDDDPDDPQCSQCVPPDDDPVVSVVSCVVVVVPVVPPPVVD

InterPro domains:
  IPR003439 ABC transporter-like, ATP-binding domain [PF00005] (1-65)
  IPR027417 P-loop containing nucleoside triphosphate hydrolase [G3DSA:3.40.50.300] (1-87)
  IPR027417 P-loop containing nucleoside triphosphate hydrolase [SSF52540] (1-82)
  IPR050173 ATP-binding cassette transporter C-like [PTHR24223] (1-82)

Organism: Scyliorhinus torazame (NCBI:txid75743)

Sequence (88 aa):
GELIGVVGKVGCGKSSLLAAILGELNRRDGEVYVSTQKEGFGLAAQEPWIQFTTIRENILCGNKYDATYYEEVIEACALSEDLDVRNL

Secondary structure (DSSP, 8-state):
---------TTSSHHHHHHHHHT-S---SS----TTTTT------SS----SS-HHHHHHTTPPP-HHHHHHHHHHTT-TTTT-GGG-